Protein AF-A0A4Y9RYA9-F1 (afdb_monomer)

Foldseek 3Di:
DPPPPQFAFDDWFVQKWWAAAAADLLGGGPDIGIHGVPPDPVVVVNVVRVVRNVVRNVVCVVVVDDDDNDDDDQQIWTQDPRTIDRHPPPPD

Solvent-accessible surface area (backbone atoms only — not comparable to full-atom values): 5177 Å² total; per-residue (Å²): 134,85,80,77,64,40,58,22,57,31,93,44,42,89,37,22,38,59,43,64,32,42,42,38,67,56,54,60,50,68,45,72,43,24,25,19,61,55,94,43,63,58,70,62,52,49,52,51,30,52,50,48,21,49,53,38,46,53,46,33,70,74,71,65,55,79,56,80,80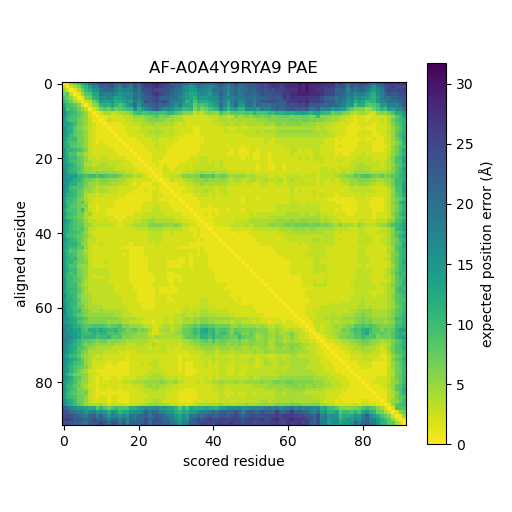,65,89,76,77,83,61,43,28,30,45,52,94,47,23,19,35,59,38,79,70,79,86,122

Radius of gyration: 14.5 Å; Cα contacts (8 Å, |Δi|>4): 162; chains: 1; bounding box: 30×26×36 Å

pLDDT: mean 87.55, std 16.42, range [31.53, 98.06]

Organism: NCBI:txid2561931

Sequence (92 aa):
MHALTAAGTCTADADCRTLPVGARACGGPEAYLPYSTKGTDVPALQALADQLAAERRAEIARTGEQGTCMFKPDPGAECRAQRCTLRRADLK

Secondary structure (DSSP, 8-state):
-----SS-B-SSGGGEEEEEES--TTSS-SEEEEEESTT--HHHHHHHHHHHHHHHHHHHHHHT------------EEEETTEEEEPP----

Structure (mmCIF, N/CA/C/O backbone):
data_AF-A0A4Y9RYA9-F1
#
_entry.id   AF-A0A4Y9RYA9-F1
#
loop_
_atom_site.group_PDB
_atom_site.id
_atom_site.type_symbol
_atom_site.label_atom_id
_atom_site.label_alt_id
_atom_site.label_comp_id
_atom_site.label_asym_id
_atom_site.label_entity_id
_atom_site.label_seq_id
_atom_site.pdbx_PDB_ins_code
_atom_site.Cartn_x
_atom_site.Cartn_y
_atom_site.Cartn_z
_atom_site.occupancy
_atom_site.B_iso_or_equiv
_atom_site.auth_seq_id
_atom_site.auth_comp_id
_atom_site.auth_asym_id
_atom_site.auth_atom_id
_atom_site.pdbx_PDB_model_num
ATOM 1 N N . MET A 1 1 ? -16.944 -1.536 -12.095 1.00 31.53 1 MET A N 1
ATOM 2 C CA . MET A 1 1 ? -16.073 -2.494 -11.379 1.00 31.53 1 MET A CA 1
ATOM 3 C C . MET A 1 1 ? -14.656 -2.320 -11.910 1.00 31.53 1 MET A C 1
ATOM 5 O O . MET A 1 1 ? -14.337 -2.892 -12.942 1.00 31.53 1 MET A O 1
ATOM 9 N N . HIS A 1 2 ? -13.843 -1.459 -11.290 1.00 38.28 2 HIS A N 1
ATOM 10 C CA . HIS A 1 2 ? -12.444 -1.287 -11.693 1.00 38.28 2 HIS A CA 1
ATOM 11 C C . HIS A 1 2 ? -11.645 -2.466 -11.140 1.00 38.28 2 HIS A C 1
ATOM 13 O O . HIS A 1 2 ? -11.429 -2.567 -9.935 1.00 38.28 2 HIS A O 1
ATOM 19 N N . ALA A 1 3 ? -11.280 -3.397 -12.016 1.00 36.06 3 ALA A N 1
ATOM 20 C CA . ALA A 1 3 ? -10.383 -4.485 -11.678 1.00 36.06 3 ALA A CA 1
ATOM 21 C C . ALA A 1 3 ? -8.993 -3.893 -11.420 1.00 36.06 3 ALA A C 1
ATOM 23 O O . ALA A 1 3 ? -8.206 -3.713 -12.345 1.00 36.06 3 ALA A O 1
ATOM 24 N N . LEU A 1 4 ? -8.683 -3.577 -10.162 1.00 48.47 4 LEU A N 1
ATOM 25 C CA . LEU A 1 4 ? -7.297 -3.457 -9.733 1.00 48.47 4 LEU A CA 1
ATOM 26 C C . LEU A 1 4 ? -6.694 -4.861 -9.760 1.00 48.47 4 LEU A C 1
ATOM 28 O O . LEU A 1 4 ? -6.636 -5.559 -8.749 1.00 48.47 4 LEU A O 1
ATOM 32 N N . THR A 1 5 ? -6.264 -5.310 -10.937 1.00 50.78 5 THR A N 1
ATOM 33 C CA . THR A 1 5 ? -5.328 -6.426 -11.054 1.00 50.78 5 THR A CA 1
ATOM 34 C C . THR A 1 5 ? -3.997 -5.958 -10.487 1.00 50.78 5 THR A C 1
ATOM 36 O O . THR A 1 5 ? -3.100 -5.549 -11.215 1.00 50.78 5 THR A O 1
ATOM 39 N N . ALA A 1 6 ? -3.896 -5.989 -9.158 1.00 53.41 6 ALA A N 1
ATOM 40 C CA . ALA A 1 6 ? -2.700 -5.639 -8.410 1.00 53.41 6 ALA A CA 1
ATOM 41 C C . ALA A 1 6 ? -1.490 -6.470 -8.888 1.00 53.41 6 ALA A C 1
ATOM 43 O O . ALA A 1 6 ? -0.379 -5.978 -8.935 1.00 53.41 6 ALA A O 1
ATOM 44 N N . ALA A 1 7 ? -1.677 -7.676 -9.422 1.00 60.34 7 ALA A N 1
ATOM 45 C CA . ALA A 1 7 ? -0.602 -8.411 -10.090 1.00 60.34 7 ALA A CA 1
ATOM 46 C C . ALA A 1 7 ? -0.396 -7.956 -11.554 1.00 60.34 7 ALA A C 1
ATOM 48 O O . ALA A 1 7 ? -0.685 -8.703 -12.489 1.00 60.34 7 ALA A O 1
ATOM 49 N N . GLY A 1 8 ? 0.094 -6.730 -11.760 1.00 69.56 8 GLY A N 1
ATOM 50 C CA . GLY A 1 8 ? 0.568 -6.276 -13.073 1.00 69.56 8 GLY A CA 1
ATOM 51 C C . GLY A 1 8 ? 1.756 -7.110 -13.580 1.00 69.56 8 GLY A C 1
ATOM 52 O O . GLY A 1 8 ? 2.449 -7.771 -12.798 1.00 69.56 8 GLY A O 1
ATOM 53 N N . THR A 1 9 ? 2.004 -7.088 -14.894 1.00 86.19 9 THR A N 1
ATOM 54 C CA . THR A 1 9 ? 3.143 -7.801 -15.495 1.00 86.19 9 THR A CA 1
ATOM 55 C C . THR A 1 9 ? 4.469 -7.157 -15.094 1.00 86.19 9 THR A C 1
ATOM 57 O O . THR A 1 9 ? 4.578 -5.929 -15.084 1.00 86.19 9 THR A O 1
ATOM 60 N N . CYS A 1 10 ? 5.489 -7.965 -14.820 1.00 91.94 10 CYS A N 1
ATOM 61 C CA . CYS A 1 10 ? 6.836 -7.504 -14.471 1.00 91.94 10 CYS A CA 1
ATOM 62 C C . CYS A 1 10 ? 7.909 -8.293 -15.231 1.00 91.94 10 CYS A C 1
ATOM 64 O O . CYS A 1 10 ? 7.660 -9.408 -15.698 1.00 91.94 10 CYS A O 1
ATOM 66 N N . THR A 1 11 ? 9.107 -7.716 -15.351 1.00 92.50 11 THR A N 1
ATOM 67 C CA . THR A 1 11 ? 10.287 -8.410 -15.901 1.00 92.50 11 THR A CA 1
ATOM 68 C C . THR A 1 11 ? 11.446 -8.479 -14.911 1.00 92.50 11 THR A C 1
ATOM 70 O O . THR A 1 11 ? 12.328 -9.311 -15.087 1.00 92.50 11 THR A O 1
ATOM 73 N N . ALA A 1 12 ? 11.466 -7.617 -13.893 1.00 93.62 12 ALA A N 1
ATOM 74 C CA . ALA A 1 12 ? 12.459 -7.622 -12.824 1.00 93.62 12 ALA A CA 1
ATOM 75 C C . ALA A 1 12 ? 11.834 -7.177 -11.494 1.00 93.62 12 ALA A C 1
ATOM 77 O O . ALA A 1 12 ? 10.830 -6.467 -11.486 1.00 93.62 12 ALA A O 1
ATOM 78 N N . ASP A 1 13 ? 12.459 -7.529 -10.368 1.00 94.88 13 ASP A N 1
ATOM 79 C CA . ASP A 1 13 ? 11.986 -7.148 -9.026 1.00 94.88 13 ASP A CA 1
ATOM 80 C C . ASP A 1 13 ? 11.854 -5.632 -8.843 1.00 94.88 13 ASP A C 1
ATOM 82 O O . ASP A 1 13 ? 10.972 -5.170 -8.127 1.00 94.88 13 ASP A O 1
ATOM 86 N N . ALA A 1 14 ? 12.687 -4.846 -9.532 1.00 94.94 14 ALA A N 1
ATOM 87 C CA . ALA A 1 14 ? 12.640 -3.384 -9.502 1.00 94.94 14 ALA A CA 1
ATOM 88 C C . ALA A 1 14 ? 11.330 -2.795 -10.065 1.00 94.94 14 ALA A C 1
ATOM 90 O O . ALA A 1 14 ? 10.983 -1.657 -9.733 1.00 94.94 14 ALA A O 1
ATOM 91 N N . ASP A 1 15 ? 10.602 -3.568 -10.881 1.00 94.31 15 ASP A N 1
ATOM 92 C CA . ASP A 1 15 ? 9.277 -3.202 -11.384 1.00 94.31 15 ASP A CA 1
ATOM 93 C C . ASP A 1 15 ? 8.195 -3.368 -10.308 1.00 94.31 15 ASP A C 1
ATOM 95 O O . ASP A 1 15 ? 7.111 -2.809 -10.441 1.00 94.31 15 ASP A O 1
ATOM 99 N N . CYS A 1 16 ? 8.455 -4.140 -9.251 1.00 95.06 16 CYS A N 1
ATOM 100 C CA . CYS A 1 16 ? 7.459 -4.492 -8.251 1.00 95.06 16 CYS A CA 1
ATOM 101 C C . CYS A 1 16 ? 7.595 -3.649 -6.984 1.00 95.06 16 CYS A C 1
ATOM 103 O O . CYS A 1 16 ? 8.675 -3.458 -6.424 1.00 95.06 16 CYS A O 1
ATOM 105 N N . ARG A 1 17 ? 6.458 -3.159 -6.501 1.00 95.75 17 ARG A N 1
ATOM 106 C CA . ARG A 1 17 ? 6.324 -2.365 -5.279 1.00 95.75 17 ARG A CA 1
ATOM 107 C C . ARG A 1 17 ? 5.146 -2.878 -4.461 1.00 95.75 17 ARG A C 1
ATOM 109 O O . ARG A 1 17 ? 4.375 -3.722 -4.914 1.00 95.75 17 ARG A O 1
ATOM 116 N N . THR A 1 18 ? 5.029 -2.389 -3.240 1.00 95.50 18 THR A N 1
ATOM 117 C CA . THR A 1 18 ? 3.951 -2.710 -2.307 1.00 95.50 18 THR A CA 1
ATOM 118 C C . THR A 1 18 ? 3.102 -1.482 -2.058 1.00 95.50 18 THR A C 1
ATOM 120 O O . THR A 1 18 ? 3.611 -0.371 -1.940 1.00 95.50 18 THR A O 1
ATOM 123 N N . LEU A 1 19 ? 1.795 -1.698 -1.984 1.00 95.44 19 LEU A N 1
ATOM 124 C CA . LEU A 1 19 ? 0.808 -0.674 -1.691 1.00 95.44 19 LEU A CA 1
ATOM 125 C C . LEU A 1 19 ? 0.155 -0.994 -0.341 1.00 95.44 19 LEU A C 1
ATOM 127 O O . LEU A 1 19 ? -0.471 -2.055 -0.224 1.00 95.44 19 LEU A O 1
ATOM 131 N N . PRO A 1 20 ? 0.292 -0.135 0.683 1.00 95.38 20 PRO A N 1
ATOM 132 C CA . PRO A 1 20 ? -0.489 -0.269 1.905 1.00 95.38 20 PRO A CA 1
ATOM 133 C C . PRO A 1 20 ? -1.966 0.008 1.602 1.00 95.38 20 PRO A C 1
ATOM 135 O O . PRO A 1 20 ? -2.291 1.006 0.966 1.00 95.38 20 PRO A O 1
ATOM 138 N N . VAL A 1 21 ? -2.866 -0.857 2.067 1.00 94.69 21 VAL A N 1
ATOM 139 C CA . VAL A 1 21 ? -4.317 -0.692 1.885 1.00 94.69 21 VAL A CA 1
ATOM 140 C C . VAL A 1 21 ? -5.068 -0.849 3.205 1.00 94.69 21 VAL A C 1
ATOM 142 O O . VAL A 1 21 ? -4.691 -1.653 4.066 1.00 94.69 21 VAL A O 1
ATOM 145 N N . GLY A 1 22 ? -6.142 -0.071 3.347 1.00 95.06 22 GLY A N 1
ATOM 146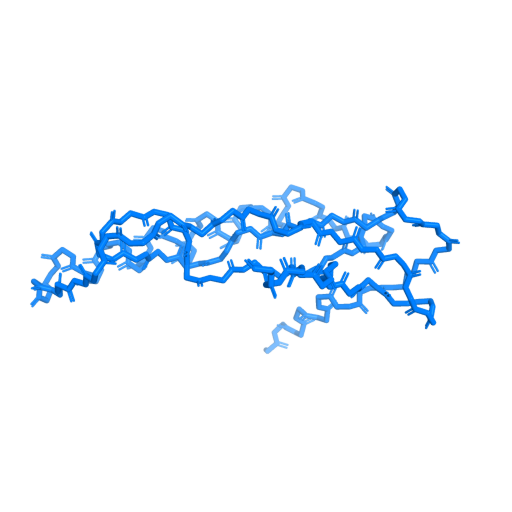 C CA . GLY A 1 22 ? -6.986 -0.045 4.542 1.00 95.06 22 GLY A CA 1
ATOM 147 C C . GLY A 1 22 ? -6.299 0.579 5.758 1.00 95.06 22 GLY A C 1
ATOM 148 O O . GLY A 1 22 ? -5.227 1.184 5.659 1.00 95.06 22 GLY A O 1
ATOM 149 N N . ALA A 1 23 ? -6.922 0.436 6.925 1.00 95.88 23 ALA A N 1
ATOM 150 C CA . ALA A 1 23 ? -6.372 0.928 8.182 1.00 95.88 23 ALA A CA 1
ATOM 151 C C . ALA A 1 23 ? -6.822 0.058 9.355 1.00 95.88 23 ALA A C 1
ATOM 153 O O . ALA A 1 23 ? -7.980 -0.324 9.442 1.00 95.88 23 ALA A O 1
ATOM 154 N N . ARG A 1 24 ? -5.914 -0.222 10.292 1.00 95.31 24 ARG A N 1
ATOM 155 C CA . ARG A 1 24 ? -6.234 -0.948 11.528 1.00 95.31 24 ARG A CA 1
ATOM 156 C C . ARG A 1 24 ? -6.507 0.019 12.672 1.00 95.31 24 ARG A C 1
ATOM 158 O O . ARG A 1 24 ? -5.895 1.083 12.738 1.00 95.31 24 ARG A O 1
ATOM 165 N N . ALA A 1 25 ? -7.344 -0.400 13.622 1.00 93.81 25 ALA A N 1
ATOM 166 C CA . ALA A 1 25 ? -7.666 0.390 14.812 1.00 93.81 25 ALA A CA 1
ATOM 167 C C . ALA A 1 25 ? -6.428 0.778 15.638 1.00 93.81 25 ALA A C 1
ATOM 169 O O . ALA A 1 25 ? -6.327 1.897 16.128 1.00 93.81 25 ALA A O 1
ATOM 170 N N . CYS A 1 26 ? -5.439 -0.114 15.721 1.00 89.94 26 CYS A N 1
ATOM 171 C CA . CYS A 1 26 ? -4.163 0.141 16.390 1.00 89.94 26 CYS A CA 1
ATOM 172 C C . CYS A 1 26 ? -3.141 0.933 15.550 1.00 89.94 26 CYS A C 1
ATOM 174 O O . CYS A 1 26 ? -2.008 1.125 15.989 1.00 89.94 26 CYS A O 1
ATOM 176 N N . GLY A 1 27 ? -3.488 1.323 14.321 1.00 89.19 27 GLY A N 1
ATOM 177 C CA . GLY A 1 27 ? -2.588 1.970 13.371 1.00 89.19 27 GLY A CA 1
ATOM 178 C C . GLY A 1 27 ? -1.937 1.028 12.349 1.00 89.19 27 GLY A C 1
ATOM 179 O O . GLY A 1 27 ? -1.848 -0.193 12.512 1.00 89.19 27 GLY A O 1
ATOM 180 N N . GLY A 1 28 ? -1.463 1.636 11.259 1.00 9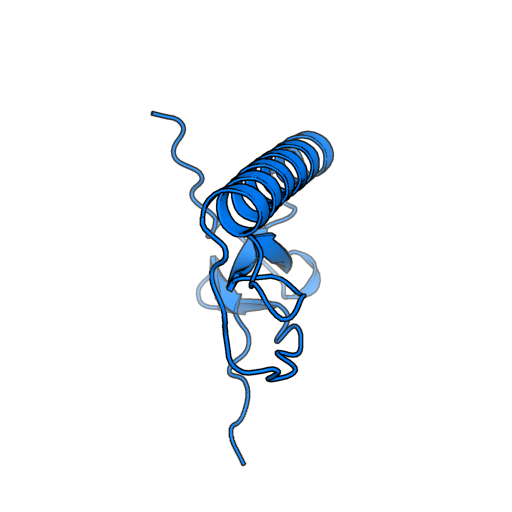2.06 28 GLY A N 1
ATOM 181 C CA . GLY A 1 28 ? -0.919 0.946 10.089 1.00 92.06 28 GLY A CA 1
ATOM 182 C C . GLY A 1 28 ? -1.995 0.372 9.154 1.00 92.06 28 GLY A C 1
ATOM 183 O O . GLY A 1 28 ? -3.187 0.421 9.469 1.00 92.06 28 GLY A O 1
ATOM 184 N N . PRO A 1 29 ? -1.587 -0.173 7.996 1.00 95.06 29 PRO A N 1
ATOM 185 C CA . PRO A 1 29 ? -2.513 -0.727 7.014 1.00 95.06 29 PRO A CA 1
ATOM 186 C C . PRO A 1 29 ? -3.059 -2.087 7.451 1.00 95.06 29 PRO A C 1
ATOM 188 O O . PRO A 1 29 ? -2.450 -2.782 8.268 1.00 95.06 29 PRO A O 1
ATOM 191 N N . GLU A 1 30 ? -4.180 -2.497 6.868 1.00 93.06 30 GLU A N 1
ATOM 192 C CA . GLU A 1 30 ? -4.728 -3.851 7.022 1.00 93.06 30 GLU A CA 1
ATOM 193 C C . GLU A 1 30 ? -3.885 -4.860 6.232 1.00 93.06 30 GLU A C 1
ATOM 195 O O . GLU A 1 30 ? -3.477 -5.918 6.735 1.00 93.06 30 GLU A O 1
ATOM 200 N N . ALA A 1 31 ? -3.552 -4.498 4.993 1.00 92.38 31 ALA A N 1
ATOM 201 C CA . ALA A 1 31 ? -2.801 -5.334 4.075 1.00 92.38 31 ALA A CA 1
ATOM 202 C C . ALA A 1 31 ? -1.774 -4.542 3.264 1.00 92.38 31 ALA A C 1
ATOM 204 O O . ALA A 1 31 ? -1.835 -3.322 3.154 1.00 92.38 31 ALA A O 1
ATOM 205 N N . TYR A 1 32 ? -0.824 -5.283 2.703 1.00 94.31 32 TYR A N 1
ATOM 206 C CA . TYR A 1 32 ? 0.039 -4.808 1.633 1.00 94.31 32 TYR A CA 1
ATOM 207 C C . TYR A 1 32 ? -0.332 -5.599 0.389 1.00 94.31 32 TYR A C 1
ATOM 209 O O . TYR A 1 32 ? -0.462 -6.822 0.466 1.00 94.31 32 TYR A O 1
ATOM 217 N N . LEU A 1 33 ? -0.514 -4.919 -0.736 1.00 93.62 33 LEU A N 1
ATOM 218 C CA . LEU A 1 33 ? -0.745 -5.555 -2.028 1.00 93.62 33 LEU A CA 1
ATOM 219 C C . LEU A 1 33 ? 0.477 -5.339 -2.925 1.00 93.62 33 LEU A C 1
ATOM 221 O O . LEU A 1 33 ? 1.002 -4.226 -2.959 1.00 93.62 33 LEU A O 1
ATOM 225 N N . PRO A 1 34 ? 0.954 -6.367 -3.644 1.00 94.69 34 PRO A N 1
ATOM 226 C CA . PRO A 1 34 ? 2.004 -6.173 -4.631 1.00 94.69 34 PRO A CA 1
ATOM 227 C C . PRO A 1 34 ? 1.418 -5.458 -5.850 1.00 94.69 34 PRO A C 1
ATOM 229 O O . PRO A 1 34 ? 0.283 -5.740 -6.228 1.00 94.69 34 PRO A O 1
ATOM 232 N N . TYR A 1 35 ? 2.189 -4.574 -6.477 1.00 93.94 35 TYR A N 1
ATOM 233 C CA . TYR A 1 35 ? 1.853 -3.987 -7.770 1.00 93.94 35 TYR A CA 1
ATOM 234 C C . TYR A 1 35 ? 3.071 -3.795 -8.666 1.00 93.94 35 TYR A C 1
ATOM 236 O O . TYR A 1 35 ? 4.195 -3.677 -8.182 1.00 93.94 35 TYR A O 1
ATOM 244 N N . SER A 1 36 ? 2.836 -3.787 -9.980 1.00 94.06 36 SER A N 1
ATOM 245 C CA . SER A 1 36 ? 3.860 -3.457 -10.975 1.00 94.06 36 SER A CA 1
ATOM 246 C C . SER A 1 36 ? 3.812 -1.969 -11.282 1.00 94.06 36 SER A C 1
ATOM 248 O O . SER A 1 36 ? 2.739 -1.438 -11.544 1.00 94.06 36 SER A O 1
ATOM 250 N N . THR A 1 37 ? 4.949 -1.285 -11.312 1.00 92.88 37 THR A N 1
ATOM 251 C CA . THR A 1 37 ? 5.042 0.098 -11.802 1.00 92.88 37 THR A CA 1
ATOM 252 C C . THR A 1 37 ? 4.848 0.178 -13.317 1.00 92.88 37 THR A C 1
ATOM 254 O O . THR A 1 37 ? 4.533 1.243 -13.845 1.00 92.88 37 THR A O 1
ATOM 257 N N . LYS A 1 38 ? 4.981 -0.946 -14.034 1.00 90.44 38 LYS A N 1
ATOM 258 C CA . LYS A 1 38 ? 4.737 -1.018 -15.476 1.00 90.44 38 LYS A CA 1
ATOM 259 C C . LYS A 1 38 ? 3.246 -1.021 -15.773 1.00 90.44 38 LYS A C 1
ATOM 261 O O . LYS A 1 38 ? 2.529 -1.929 -15.362 1.00 90.44 38 LYS A O 1
ATOM 266 N N . GLY A 1 39 ? 2.803 -0.021 -16.533 1.00 86.31 39 GLY A N 1
ATOM 267 C CA . GLY A 1 39 ? 1.404 0.111 -16.945 1.00 86.31 39 GLY A CA 1
ATOM 268 C C . GLY A 1 39 ? 0.455 0.525 -15.818 1.00 86.31 39 GLY A C 1
ATOM 269 O O . GLY A 1 39 ? -0.755 0.505 -16.021 1.00 86.31 39 GLY A O 1
ATOM 270 N N . THR A 1 40 ? 0.988 0.911 -14.657 1.00 89.56 40 THR A N 1
ATOM 271 C CA . THR A 1 40 ? 0.200 1.406 -13.528 1.00 89.56 40 THR A CA 1
ATOM 272 C C . THR A 1 40 ? 0.351 2.913 -13.425 1.00 89.56 40 THR A C 1
ATOM 274 O O . THR A 1 40 ? 1.466 3.428 -13.342 1.00 89.56 40 THR A O 1
ATOM 277 N N . ASP A 1 41 ? -0.773 3.618 -13.363 1.00 94.00 41 ASP A N 1
ATOM 278 C CA . ASP A 1 41 ? -0.806 5.010 -12.926 1.00 94.00 41 ASP A CA 1
ATOM 279 C C . ASP A 1 41 ? -0.576 5.050 -11.408 1.00 94.00 41 ASP A C 1
ATOM 281 O O . ASP A 1 41 ? -1.498 4.885 -10.606 1.00 94.00 41 ASP A O 1
ATOM 285 N N . VAL A 1 42 ? 0.694 5.161 -11.012 1.00 92.31 42 VAL A N 1
ATOM 286 C CA . VAL A 1 42 ? 1.102 5.100 -9.602 1.00 92.31 42 VAL A CA 1
ATOM 287 C C . VAL A 1 42 ? 0.479 6.230 -8.772 1.00 92.31 42 VAL A C 1
ATOM 289 O O . VAL A 1 42 ? -0.034 5.926 -7.694 1.00 92.31 42 VAL A O 1
ATOM 292 N N . PRO A 1 43 ? 0.457 7.500 -9.229 1.00 95.69 43 PRO A N 1
ATOM 293 C CA . PRO A 1 43 ? -0.250 8.561 -8.516 1.00 95.69 43 PRO A CA 1
ATOM 294 C C . PRO A 1 43 ? -1.736 8.264 -8.288 1.00 95.69 43 PRO A C 1
ATOM 296 O O . PRO A 1 43 ? -2.214 8.412 -7.162 1.00 95.69 43 PRO A O 1
ATOM 299 N N . ALA A 1 44 ? -2.462 7.807 -9.314 1.00 94.56 44 ALA A N 1
ATOM 300 C CA . ALA A 1 44 ? -3.881 7.481 -9.171 1.00 94.56 44 ALA A CA 1
ATOM 301 C C . ALA A 1 44 ? -4.107 6.288 -8.226 1.00 94.56 44 ALA A C 1
ATOM 303 O O . ALA A 1 44 ? -5.019 6.309 -7.397 1.00 94.56 44 ALA A O 1
ATOM 304 N N . LEU A 1 45 ? -3.250 5.266 -8.313 1.00 94.19 45 LEU A N 1
ATOM 305 C CA . LEU A 1 45 ? -3.286 4.106 -7.425 1.00 94.19 45 LEU A CA 1
ATOM 306 C C . LEU A 1 45 ? -3.065 4.502 -5.958 1.00 94.19 45 LEU A C 1
ATOM 308 O O . LEU A 1 45 ? -3.796 4.040 -5.081 1.00 94.19 45 LEU A O 1
ATOM 312 N N . GLN A 1 46 ? -2.084 5.368 -5.695 1.00 95.12 46 GLN A N 1
ATOM 313 C CA . GLN A 1 46 ? -1.786 5.846 -4.347 1.00 95.12 46 GLN A CA 1
ATOM 314 C C . GLN A 1 46 ? -2.938 6.685 -3.788 1.00 95.12 46 GLN A C 1
ATOM 316 O O . GLN A 1 46 ? -3.363 6.457 -2.658 1.00 95.12 46 GLN A O 1
ATOM 321 N N . ALA A 1 47 ? -3.501 7.588 -4.597 1.00 96.75 47 ALA A N 1
ATOM 322 C CA . ALA A 1 47 ? -4.646 8.400 -4.194 1.00 96.75 47 ALA A CA 1
ATOM 323 C C . ALA A 1 47 ? -5.851 7.533 -3.793 1.00 96.75 47 ALA A C 1
ATOM 325 O O . ALA A 1 47 ? -6.499 7.804 -2.783 1.00 96.75 47 ALA A O 1
ATOM 326 N N . LEU A 1 48 ? -6.121 6.456 -4.539 1.00 96.56 48 LEU A N 1
ATOM 327 C CA . LEU A 1 48 ? -7.180 5.509 -4.194 1.00 96.56 48 LEU A CA 1
ATOM 328 C C . LEU A 1 48 ? -6.887 4.766 -2.881 1.00 96.56 48 LEU A C 1
ATOM 330 O O . LEU A 1 48 ? -7.780 4.610 -2.049 1.00 96.56 48 LEU A O 1
ATOM 334 N N . ALA A 1 49 ? -5.650 4.312 -2.671 1.00 96.38 49 ALA A N 1
ATOM 335 C CA . ALA A 1 49 ? -5.267 3.644 -1.427 1.00 96.38 49 ALA A CA 1
ATOM 336 C C . ALA A 1 49 ? -5.419 4.566 -0.207 1.00 96.38 49 ALA A C 1
ATOM 338 O O . ALA A 1 49 ? -5.938 4.143 0.829 1.00 96.38 49 ALA A O 1
ATOM 339 N N . ASP A 1 50 ? -5.030 5.833 -0.350 1.00 97.31 50 ASP A N 1
ATOM 340 C CA . ASP A 1 50 ? -5.146 6.840 0.703 1.00 97.31 50 ASP A CA 1
ATOM 341 C C . ASP A 1 50 ? -6.615 7.148 1.034 1.00 97.31 50 ASP A C 1
ATOM 343 O O . ASP A 1 50 ? -6.966 7.253 2.215 1.00 97.31 50 ASP A O 1
ATOM 347 N N . GLN A 1 51 ? -7.482 7.225 0.015 1.00 97.62 51 GLN A N 1
ATOM 348 C CA . GLN A 1 51 ? -8.934 7.370 0.182 1.00 97.62 51 GLN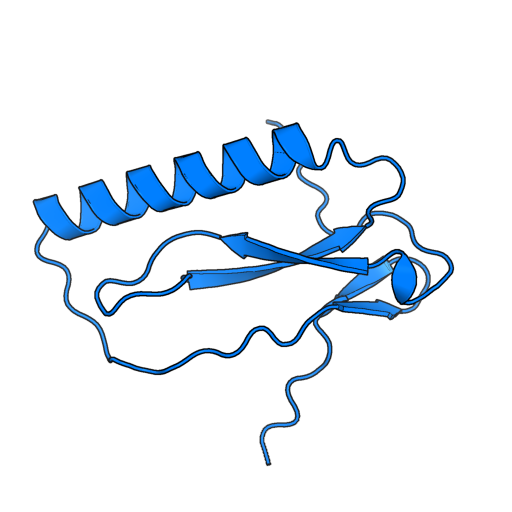 A CA 1
ATOM 349 C C . GLN A 1 51 ? -9.526 6.198 0.971 1.00 97.62 51 GLN A C 1
ATOM 351 O O . GLN A 1 51 ? -10.156 6.415 2.006 1.00 97.62 51 GLN A O 1
ATOM 356 N N . LEU A 1 52 ? -9.247 4.958 0.556 1.00 97.00 52 LEU A N 1
ATOM 357 C CA . LEU A 1 52 ? -9.724 3.757 1.252 1.00 97.00 52 LEU A CA 1
ATOM 358 C C . LEU A 1 52 ? -9.237 3.708 2.706 1.00 97.00 52 LEU A C 1
ATOM 360 O O . LEU A 1 52 ? -9.989 3.368 3.620 1.00 97.00 52 LEU A O 1
ATOM 364 N N . ALA A 1 53 ? -7.979 4.076 2.950 1.00 97.31 53 ALA A N 1
ATOM 365 C CA . ALA A 1 53 ? -7.432 4.118 4.299 1.00 97.31 53 ALA A CA 1
ATOM 366 C C . ALA A 1 53 ? -8.106 5.201 5.163 1.00 97.31 53 ALA A C 1
ATOM 368 O O . ALA A 1 53 ? -8.301 4.997 6.362 1.00 97.31 53 ALA A O 1
ATOM 369 N N . ALA A 1 54 ? -8.469 6.348 4.581 1.00 97.88 54 ALA A N 1
ATOM 370 C CA . ALA A 1 54 ? -9.196 7.405 5.279 1.00 97.88 54 ALA A CA 1
ATOM 371 C C . ALA A 1 54 ? -10.626 6.978 5.637 1.00 97.88 54 ALA A C 1
ATOM 373 O O . ALA A 1 54 ? -11.042 7.169 6.780 1.00 97.88 54 ALA A O 1
ATOM 374 N N . GLU A 1 55 ? -11.337 6.338 4.708 1.00 98.06 55 GLU A N 1
ATOM 375 C CA . GLU A 1 55 ? -12.676 5.785 4.940 1.00 98.06 55 GLU A CA 1
ATOM 376 C C . GLU A 1 55 ? -12.668 4.739 6.061 1.00 98.06 55 GLU A C 1
ATOM 378 O O . GLU A 1 55 ? -13.471 4.824 6.992 1.00 98.06 55 GLU A O 1
ATOM 383 N N . ARG A 1 56 ? -11.700 3.810 6.049 1.00 97.62 56 ARG A N 1
ATOM 384 C CA . ARG A 1 56 ? -11.545 2.817 7.123 1.00 97.62 56 ARG A CA 1
ATOM 385 C C . ARG A 1 56 ? -11.283 3.450 8.485 1.00 97.62 56 ARG A C 1
ATOM 387 O O . ARG A 1 56 ? -11.904 3.055 9.469 1.00 97.62 56 ARG A O 1
ATOM 394 N N . ARG A 1 57 ? -10.404 4.457 8.556 1.00 97.06 57 ARG A N 1
ATOM 395 C CA . ARG A 1 57 ? -10.146 5.198 9.806 1.00 97.06 57 ARG A CA 1
ATOM 396 C C . ARG A 1 57 ? -11.400 5.898 10.324 1.00 97.06 57 ARG A C 1
ATOM 398 O O . ARG A 1 57 ? -11.646 5.873 11.527 1.00 97.06 57 ARG A O 1
ATOM 405 N N . ALA A 1 58 ? -12.180 6.510 9.436 1.00 97.81 58 ALA A N 1
ATOM 406 C CA . ALA A 1 58 ? -13.430 7.165 9.806 1.00 97.81 58 ALA A CA 1
ATOM 407 C C . ALA A 1 58 ? -14.461 6.160 10.342 1.00 97.81 58 ALA A C 1
ATOM 409 O O . ALA A 1 58 ? -15.148 6.449 11.321 1.00 97.81 58 ALA A O 1
ATOM 410 N N . GLU A 1 59 ? -14.541 4.965 9.751 1.00 97.81 59 GLU A N 1
ATOM 411 C CA . GLU A 1 59 ? -15.409 3.908 10.263 1.00 97.81 59 GLU A CA 1
ATOM 412 C C . GLU A 1 59 ? -14.985 3.438 11.651 1.00 97.81 59 GLU A C 1
ATOM 414 O O . GLU A 1 59 ? -15.818 3.465 12.551 1.00 97.81 59 GLU A O 1
ATOM 419 N N . ILE A 1 60 ? -13.703 3.114 11.843 1.00 97.62 60 ILE A N 1
ATOM 420 C CA . ILE A 1 60 ? -13.145 2.713 13.143 1.00 97.62 60 ILE A CA 1
ATOM 421 C C . ILE A 1 60 ? -13.467 3.756 14.218 1.00 97.62 60 ILE A C 1
ATOM 423 O O . ILE A 1 60 ? -13.898 3.409 15.318 1.00 97.62 60 ILE A O 1
ATOM 427 N N . ALA A 1 61 ? -13.290 5.043 13.899 1.00 96.00 61 ALA A N 1
ATOM 428 C CA . ALA A 1 61 ? -13.590 6.134 14.822 1.00 96.00 61 ALA A CA 1
ATOM 429 C C . ALA A 1 61 ? -15.085 6.211 15.174 1.00 96.00 61 ALA A C 1
ATOM 431 O O . ALA A 1 61 ? -15.439 6.528 16.307 1.00 96.00 61 ALA A O 1
ATOM 432 N N . ARG A 1 62 ? -15.968 5.908 14.216 1.00 98.06 62 ARG A N 1
ATOM 433 C CA . ARG A 1 62 ? -17.424 5.917 14.402 1.00 98.06 62 ARG A CA 1
ATOM 434 C C . ARG A 1 62 ? -17.924 4.702 15.188 1.00 98.06 62 ARG A C 1
ATOM 436 O O . ARG A 1 62 ? -18.882 4.836 15.943 1.00 98.06 62 ARG A O 1
ATOM 443 N N . THR A 1 63 ? -17.332 3.527 14.980 1.00 97.62 63 THR A N 1
ATOM 444 C CA . THR A 1 63 ? -17.770 2.255 15.583 1.00 97.62 63 THR A CA 1
ATOM 445 C C . THR A 1 63 ? -17.086 1.962 16.916 1.00 97.62 63 THR A C 1
ATOM 447 O O . THR A 1 63 ? -17.597 1.158 17.693 1.00 97.62 63 THR A O 1
ATOM 450 N N . GLY A 1 64 ? -15.954 2.612 17.204 1.00 96.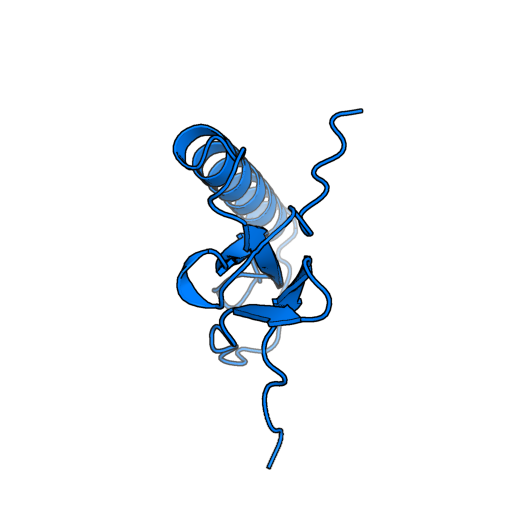12 64 GLY A N 1
ATOM 451 C CA . GLY A 1 64 ? -15.154 2.326 18.393 1.00 96.12 64 GLY A CA 1
ATOM 452 C C . GLY A 1 64 ? -14.436 0.978 18.311 1.00 96.12 64 GLY A C 1
ATOM 453 O O . GLY A 1 64 ? -14.197 0.346 19.341 1.00 96.12 64 GLY A O 1
ATOM 454 N N . GLU A 1 65 ? -14.124 0.517 17.096 1.00 96.12 65 GLU A N 1
ATOM 455 C CA . GLU A 1 65 ? -13.370 -0.715 16.870 1.00 96.12 65 GLU A CA 1
ATOM 456 C C . GLU A 1 65 ? -12.029 -0.700 17.617 1.00 96.12 65 GLU A C 1
ATOM 458 O O . GLU A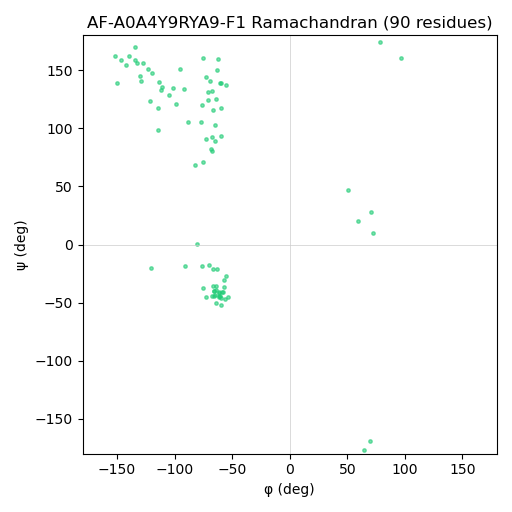 1 65 ? -11.292 0.286 17.619 1.00 96.12 65 GLU A O 1
ATOM 463 N N . GLN A 1 66 ? -11.697 -1.836 18.227 1.00 92.19 66 GLN A N 1
ATOM 464 C CA . GLN A 1 66 ? -10.441 -2.064 18.935 1.00 92.19 66 GLN A CA 1
ATOM 465 C C . GLN A 1 66 ? -9.701 -3.227 18.277 1.00 92.19 66 GLN A C 1
ATOM 467 O O . GLN A 1 66 ? -10.315 -4.165 17.772 1.00 92.19 66 GLN A O 1
ATOM 472 N N . GLY A 1 67 ? -8.372 -3.186 18.289 1.00 86.81 67 GLY A N 1
ATOM 473 C CA . GLY A 1 67 ? -7.548 -4.222 17.677 1.00 86.81 67 GLY A CA 1
ATOM 474 C C . GLY A 1 67 ? -6.193 -4.358 18.356 1.00 86.81 67 GLY A C 1
ATOM 475 O O . GLY A 1 67 ? -5.745 -3.466 19.072 1.00 86.81 67 GLY A O 1
ATOM 476 N N . THR A 1 68 ? -5.530 -5.487 18.126 1.00 88.50 68 THR A N 1
ATOM 477 C CA . THR A 1 68 ? -4.201 -5.758 18.682 1.00 88.50 68 THR A CA 1
ATOM 478 C C . THR A 1 68 ? -3.135 -4.892 18.012 1.00 88.50 68 THR A C 1
ATOM 480 O O . THR A 1 68 ? -3.029 -4.881 16.786 1.00 88.50 68 THR A O 1
ATOM 483 N N . CYS A 1 69 ? -2.288 -4.235 18.808 1.00 87.81 69 CYS A N 1
ATOM 484 C CA . CYS A 1 69 ? -1.171 -3.412 18.337 1.00 87.81 69 CYS A CA 1
ATOM 485 C C . CYS A 1 69 ? 0.014 -4.256 17.841 1.00 87.81 69 CYS A C 1
ATOM 487 O O . CYS A 1 69 ? 1.065 -4.302 18.475 1.00 87.81 69 CYS A O 1
ATOM 489 N N . MET A 1 70 ? -0.151 -4.919 16.694 1.00 87.56 70 MET A N 1
ATOM 490 C CA . MET A 1 70 ? 0.928 -5.666 16.041 1.00 87.56 70 MET A CA 1
ATOM 491 C C . MET A 1 70 ? 1.551 -4.845 14.914 1.00 87.56 70 MET A C 1
ATOM 493 O O . MET A 1 70 ? 0.878 -4.488 13.937 1.00 87.56 70 MET A O 1
ATOM 497 N N . PHE A 1 71 ? 2.856 -4.588 15.012 1.00 86.88 71 PHE A N 1
ATOM 498 C CA . PHE A 1 71 ? 3.609 -4.020 13.900 1.00 86.88 71 PHE A CA 1
ATOM 499 C C . PHE A 1 71 ? 3.621 -5.010 12.732 1.00 86.88 71 PHE A C 1
ATOM 501 O O . PHE A 1 71 ? 3.995 -6.170 12.890 1.00 86.88 71 PHE A O 1
ATOM 508 N N . LYS A 1 72 ? 3.183 -4.547 11.560 1.00 87.50 72 LYS A N 1
ATOM 509 C CA . LYS A 1 72 ? 3.172 -5.337 10.332 1.00 87.50 72 LYS A CA 1
ATOM 510 C C . LYS A 1 72 ? 4.158 -4.682 9.369 1.00 87.50 72 LYS A C 1
ATOM 512 O O . LYS A 1 72 ? 3.795 -3.662 8.783 1.00 87.50 72 LYS A O 1
ATOM 517 N N . PRO A 1 73 ? 5.393 -5.195 9.254 1.00 91.00 73 PRO A N 1
ATOM 518 C CA . PRO A 1 73 ? 6.355 -4.629 8.326 1.00 91.00 73 PRO A CA 1
ATOM 519 C C . PRO A 1 73 ? 5.850 -4.789 6.895 1.00 91.00 73 PRO A C 1
ATOM 521 O O . PRO A 1 73 ? 5.149 -5.753 6.573 1.00 91.00 73 PRO A O 1
ATOM 524 N N . ASP A 1 74 ? 6.237 -3.850 6.040 1.00 93.50 74 ASP A N 1
ATOM 525 C CA . ASP A 1 74 ? 6.066 -4.011 4.606 1.00 93.50 74 ASP A CA 1
ATOM 526 C C . ASP A 1 74 ? 6.971 -5.164 4.128 1.00 93.50 74 ASP A C 1
ATOM 528 O O . ASP A 1 74 ? 8.197 -5.053 4.236 1.00 93.50 74 ASP A O 1
ATOM 532 N N . PRO A 1 75 ? 6.414 -6.279 3.615 1.00 92.56 75 PRO A N 1
ATOM 533 C CA . PRO A 1 75 ? 7.234 -7.371 3.090 1.00 92.56 75 PRO A CA 1
ATOM 534 C C . PRO A 1 75 ? 7.997 -6.956 1.820 1.00 92.56 75 PRO A C 1
ATOM 536 O O . PRO A 1 75 ? 9.005 -7.566 1.453 1.00 92.56 75 PRO A O 1
ATOM 539 N N . GLY A 1 76 ? 7.527 -5.912 1.134 1.00 95.25 76 GLY A N 1
ATOM 540 C CA . GLY A 1 76 ? 7.863 -5.579 -0.238 1.00 95.25 76 GLY A CA 1
ATOM 541 C C . GLY A 1 76 ? 7.398 -6.634 -1.242 1.00 95.25 76 GLY A C 1
ATOM 542 O O . GLY A 1 76 ? 6.726 -7.612 -0.902 1.00 95.25 76 GLY A O 1
ATOM 543 N N . ALA A 1 77 ? 7.742 -6.421 -2.509 1.00 94.88 77 ALA A N 1
ATOM 544 C CA . ALA A 1 77 ? 7.320 -7.271 -3.615 1.00 94.88 77 ALA A CA 1
ATOM 545 C C . ALA A 1 77 ? 8.513 -7.746 -4.454 1.00 94.88 77 ALA A C 1
ATOM 547 O O . ALA A 1 77 ? 9.575 -7.124 -4.461 1.00 94.88 77 ALA A O 1
ATOM 548 N N . GLU A 1 78 ? 8.324 -8.867 -5.137 1.00 95.00 78 GLU A N 1
ATOM 549 C CA . GLU A 1 78 ? 9.262 -9.470 -6.086 1.00 95.00 78 GLU A CA 1
ATOM 550 C C . GLU A 1 78 ? 8.521 -9.852 -7.369 1.00 95.00 78 GLU A C 1
ATOM 552 O O . GLU A 1 78 ? 7.303 -10.071 -7.361 1.00 95.00 78 GLU A O 1
ATOM 557 N N . CYS A 1 79 ? 9.256 -9.940 -8.472 1.00 94.44 79 CYS A N 1
ATOM 558 C CA . CYS A 1 79 ? 8.735 -10.405 -9.739 1.00 94.44 79 CYS A CA 1
ATOM 559 C C . CYS A 1 79 ? 8.877 -11.925 -9.830 1.00 94.44 79 CYS A C 1
ATOM 561 O O . CYS A 1 79 ? 9.958 -12.459 -10.071 1.00 94.44 79 CYS A O 1
ATOM 563 N N . ARG A 1 80 ? 7.761 -12.643 -9.689 1.00 94.00 80 ARG A N 1
ATOM 564 C CA . ARG A 1 80 ? 7.721 -14.105 -9.762 1.00 94.00 80 ARG A CA 1
ATOM 565 C C . ARG A 1 80 ? 6.782 -14.543 -10.875 1.00 94.00 80 ARG A C 1
ATOM 567 O O . ARG A 1 80 ? 5.607 -14.192 -10.878 1.00 94.00 80 ARG A O 1
ATOM 574 N N . ALA A 1 81 ? 7.296 -15.335 -11.817 1.00 90.94 81 ALA A N 1
ATOM 575 C CA . ALA A 1 81 ? 6.529 -15.803 -12.977 1.00 90.94 81 ALA A CA 1
ATOM 576 C C . ALA A 1 81 ? 5.821 -14.647 -13.725 1.00 90.94 81 ALA A C 1
ATOM 578 O O . ALA A 1 81 ? 4.631 -14.717 -14.026 1.00 90.94 81 ALA A O 1
ATOM 579 N N . GLN A 1 82 ? 6.569 -13.562 -13.978 1.00 91.19 82 GLN A N 1
ATOM 580 C CA . GLN A 1 82 ? 6.107 -12.338 -14.652 1.00 91.19 82 GLN A CA 1
ATOM 581 C C . GLN A 1 82 ? 4.941 -11.617 -13.958 1.00 91.19 82 GLN A C 1
ATOM 583 O O . GLN A 1 82 ? 4.244 -10.818 -14.584 1.00 91.19 82 GLN A O 1
ATOM 588 N N . ARG A 1 83 ? 4.728 -11.871 -12.663 1.00 91.31 83 ARG A N 1
ATOM 589 C CA . ARG A 1 83 ? 3.723 -11.203 -11.835 1.00 91.31 83 ARG A CA 1
ATOM 590 C C . ARG A 1 83 ? 4.361 -10.691 -10.556 1.00 91.31 83 ARG A C 1
ATOM 592 O O . ARG A 1 83 ? 5.181 -11.378 -9.950 1.00 91.31 83 ARG A O 1
ATOM 599 N N . CYS A 1 84 ? 3.954 -9.504 -10.123 1.00 93.50 84 CYS A N 1
ATOM 600 C CA . CYS A 1 84 ? 4.372 -9.016 -8.817 1.00 93.50 84 CYS A CA 1
ATOM 601 C C . CYS A 1 84 ? 3.674 -9.811 -7.709 1.00 93.50 84 CYS A C 1
ATOM 603 O O . CYS A 1 84 ? 2.446 -9.884 -7.652 1.00 93.50 84 CYS A O 1
ATOM 605 N N . THR A 1 85 ? 4.469 -10.393 -6.818 1.00 93.62 85 THR A N 1
ATOM 606 C CA . THR A 1 85 ? 4.011 -11.105 -5.621 1.00 93.62 85 THR A CA 1
ATOM 607 C C . THR A 1 85 ? 4.648 -10.485 -4.388 1.00 93.62 85 THR A C 1
ATOM 609 O O . THR A 1 85 ? 5.758 -9.965 -4.476 1.00 93.62 85 THR A O 1
ATOM 612 N N . LEU A 1 86 ? 3.981 -10.536 -3.230 1.00 93.31 86 LEU A N 1
ATOM 613 C CA . LEU A 1 86 ? 4.640 -10.155 -1.979 1.00 93.31 86 LEU A CA 1
ATOM 614 C C . LEU A 1 86 ? 5.840 -11.071 -1.758 1.00 93.31 86 LEU A C 1
ATOM 616 O O . LEU A 1 86 ? 5.733 -12.286 -1.961 1.00 93.31 86 LEU A O 1
ATOM 620 N N . ARG A 1 87 ? 6.956 -10.504 -1.301 1.00 92.25 87 ARG A N 1
ATOM 621 C CA . ARG A 1 87 ? 8.035 -11.338 -0.780 1.00 92.25 87 ARG A CA 1
ATOM 622 C C . ARG A 1 87 ? 7.474 -12.129 0.388 1.00 92.25 87 ARG A C 1
ATOM 624 O O . ARG A 1 87 ? 6.685 -11.611 1.184 1.00 92.25 87 ARG A O 1
ATOM 631 N N . ARG A 1 88 ? 7.841 -13.404 0.480 1.00 77.81 88 ARG A N 1
ATOM 632 C CA . ARG A 1 88 ? 7.506 -14.172 1.675 1.00 77.81 88 ARG A CA 1
ATOM 633 C C . ARG A 1 88 ? 8.164 -13.453 2.844 1.00 77.81 88 ARG A C 1
ATOM 635 O O . ARG A 1 88 ? 9.379 -13.301 2.868 1.00 77.81 88 ARG A O 1
ATOM 642 N N . ALA A 1 89 ? 7.350 -12.966 3.776 1.00 59.75 89 ALA A N 1
ATOM 643 C CA . ALA A 1 89 ? 7.859 -12.650 5.091 1.00 59.75 89 ALA A CA 1
ATOM 644 C C . ALA A 1 89 ? 8.294 -13.998 5.661 1.00 59.75 89 ALA A C 1
ATOM 646 O O . ALA A 1 89 ? 7.442 -14.828 5.981 1.00 59.75 89 ALA A O 1
ATOM 647 N N . ASP A 1 90 ? 9.597 -14.262 5.665 1.00 44.00 90 ASP A N 1
ATOM 648 C CA . ASP A 1 90 ? 10.155 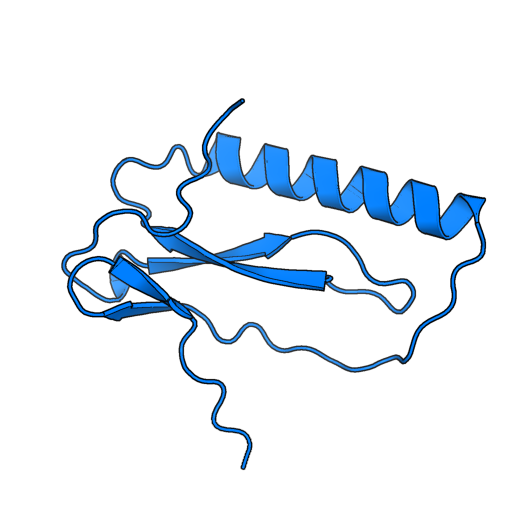-15.387 6.395 1.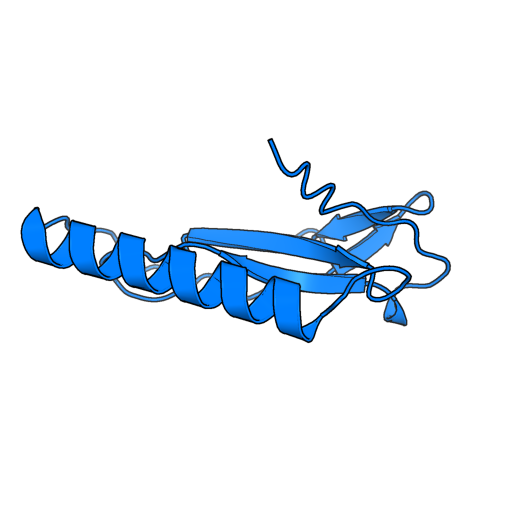0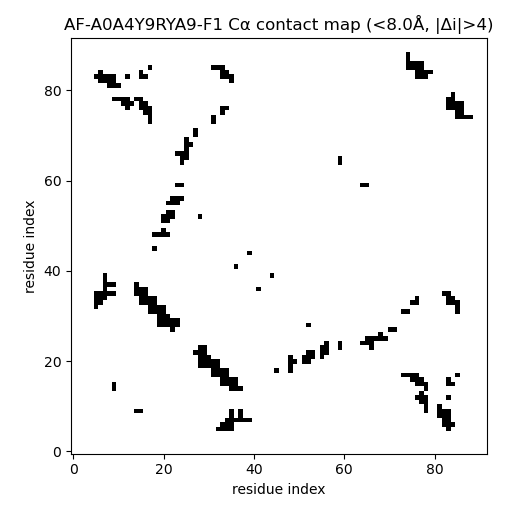0 44.00 90 ASP A CA 1
ATOM 649 C C . ASP A 1 90 ? 9.778 -15.176 7.868 1.00 44.00 90 ASP A C 1
ATOM 651 O O . ASP A 1 90 ? 10.442 -14.441 8.596 1.00 44.00 90 ASP A O 1
ATOM 655 N N . LEU A 1 91 ? 8.653 -15.763 8.285 1.00 43.25 91 LEU A N 1
ATOM 656 C CA . LEU A 1 91 ? 8.335 -16.001 9.685 1.00 43.25 91 LEU A CA 1
ATOM 657 C C . LEU A 1 91 ? 9.386 -16.994 10.186 1.00 43.25 91 LEU A C 1
ATOM 659 O O . LEU A 1 91 ? 9.224 -18.205 10.037 1.00 43.25 91 LEU A O 1
ATOM 663 N N . LYS A 1 92 ? 10.499 -16.459 10.682 1.00 33.28 92 LYS A N 1
ATOM 664 C CA . LYS A 1 92 ? 11.417 -17.165 11.571 1.00 33.28 92 LYS A CA 1
ATOM 665 C C . LYS A 1 92 ? 11.025 -16.870 13.007 1.00 33.28 92 LYS A C 1
ATOM 667 O O . LYS A 1 92 ? 10.729 -15.687 13.289 1.00 33.28 92 LYS A O 1
#

Mean predicted aligned error: 5.62 Å